Protein AF-X1N6H8-F1 (afdb_monomer_lite)

Organism: NCBI:txid412755

Secondary structure (DSSP, 8-state):
-----HHHHHHHHTT----STT-EEEE-SGGG-EEEE----TT-EEE--STTPPPEEEPPPPP---SSSSS---TT--TTTTTSSPTT-EEEE-SSSEEEE----TT-EEEE-SSSEEEE---GGG-SS--SSPPPP----S--S---SS--GGG----

Foldseek 3Di:
DPPQPPVSVLCVVVVADPPDDQWDWDQALPPRHIHIDDHDDPQWDWDDPPPSHDIDTDHPDPDAPDPPDPTRDDPPPDVVVCVVPDVPWDWDQDPRGIDTDHDDDPQWDWDDDPHDIDTDHDDPVNDPPDDPDDDDDPDPPVDPDDDDVDPPCPVPPPD

pLDDT: mean 74.86, std 17.19, range [39.31, 96.62]

Structure (mmCIF, N/CA/C/O backbone):
data_AF-X1N6H8-F1
#
_entry.id   AF-X1N6H8-F1
#
loop_
_atom_site.group_PDB
_atom_site.id
_atom_site.type_symbol
_atom_site.label_atom_id
_atom_site.label_alt_id
_atom_site.label_comp_id
_atom_site.label_asym_id
_atom_site.label_entity_id
_atom_site.label_seq_id
_atom_site.pdbx_PDB_ins_code
_atom_site.Cartn_x
_atom_site.Cartn_y
_atom_site.Cartn_z
_atom_site.occupancy
_atom_site.B_iso_or_equiv
_atom_site.auth_seq_id
_atom_site.auth_comp_id
_atom_site.auth_asym_id
_atom_site.auth_atom_id
_atom_site.pdbx_PDB_model_num
ATOM 1 N N . MET A 1 1 ? 55.123 10.560 -32.588 1.00 47.28 1 MET A N 1
ATOM 2 C CA . MET A 1 1 ? 54.000 10.049 -33.393 1.00 47.28 1 MET A CA 1
ATOM 3 C C . MET A 1 1 ? 53.334 8.974 -32.557 1.00 47.28 1 MET A C 1
ATOM 5 O O . MET A 1 1 ? 53.772 7.833 -32.599 1.00 47.28 1 MET A O 1
ATOM 9 N N . GLY A 1 2 ? 52.402 9.359 -31.682 1.00 53.78 2 GLY A N 1
ATOM 10 C CA . GLY A 1 2 ? 51.519 8.371 -31.066 1.00 53.78 2 GLY A CA 1
ATOM 11 C C . GLY A 1 2 ? 50.606 7.905 -32.185 1.00 53.78 2 GLY A C 1
ATOM 12 O O . GLY A 1 2 ? 49.852 8.721 -32.705 1.00 53.78 2 GLY A O 1
ATOM 13 N N . GLY A 1 3 ? 50.813 6.681 -32.671 1.00 61.34 3 GLY A N 1
ATOM 14 C CA . GLY A 1 3 ? 49.917 6.102 -33.661 1.00 61.34 3 GLY A CA 1
ATOM 15 C C . GLY A 1 3 ? 48.537 6.059 -33.035 1.00 61.34 3 GLY A C 1
ATOM 16 O O . GLY A 1 3 ? 48.421 5.556 -31.919 1.00 61.34 3 GLY A O 1
ATOM 17 N N . ALA A 1 4 ? 47.555 6.648 -33.718 1.00 59.72 4 ALA A N 1
ATOM 18 C CA . ALA A 1 4 ? 46.150 6.434 -33.412 1.00 59.72 4 ALA A CA 1
ATOM 19 C C . ALA A 1 4 ? 45.979 4.937 -33.152 1.00 59.72 4 ALA A C 1
ATOM 21 O O . ALA A 1 4 ? 46.377 4.119 -33.989 1.00 59.72 4 ALA A O 1
ATOM 22 N N . ASP A 1 5 ? 45.512 4.580 -31.962 1.00 73.38 5 ASP A N 1
ATOM 23 C CA . ASP A 1 5 ? 45.213 3.186 -31.701 1.00 73.38 5 ASP A CA 1
ATOM 24 C C . ASP A 1 5 ? 44.037 2.757 -32.601 1.00 73.38 5 ASP A C 1
ATOM 26 O O . ASP A 1 5 ? 43.400 3.563 -33.296 1.00 73.38 5 ASP A O 1
ATOM 30 N N . ASP A 1 6 ? 43.770 1.456 -32.666 1.00 68.12 6 ASP A N 1
ATOM 31 C CA . ASP A 1 6 ? 42.716 0.922 -33.535 1.00 68.12 6 ASP A CA 1
ATOM 32 C C . ASP A 1 6 ? 41.331 1.519 -33.209 1.00 68.12 6 ASP A C 1
ATOM 34 O O . ASP A 1 6 ? 40.421 1.469 -34.039 1.00 68.12 6 ASP A O 1
ATOM 38 N N . ILE A 1 7 ? 41.168 2.099 -32.013 1.00 66.62 7 ILE A N 1
ATOM 39 C CA . ILE A 1 7 ? 39.940 2.748 -31.556 1.00 66.62 7 ILE A CA 1
ATOM 40 C C . ILE A 1 7 ? 39.826 4.151 -32.158 1.00 66.62 7 ILE A C 1
ATOM 42 O O . ILE A 1 7 ? 38.790 4.444 -32.758 1.00 66.62 7 ILE A O 1
ATOM 46 N N . ASP A 1 8 ? 40.877 4.970 -32.082 1.00 68.75 8 ASP A N 1
ATOM 47 C CA . ASP A 1 8 ? 40.930 6.295 -32.714 1.00 68.75 8 ASP A CA 1
ATOM 48 C C . ASP A 1 8 ? 40.700 6.190 -34.232 1.00 68.75 8 ASP A C 1
ATOM 50 O O . ASP A 1 8 ? 39.858 6.882 -34.808 1.00 68.75 8 ASP A O 1
ATOM 54 N N . SER A 1 9 ? 41.364 5.229 -34.879 1.00 67.12 9 SER A N 1
ATOM 55 C CA . SER A 1 9 ? 41.262 5.010 -36.328 1.00 67.12 9 SER A CA 1
ATOM 56 C C . SER A 1 9 ? 39.876 4.504 -36.759 1.00 67.12 9 SER A C 1
ATOM 58 O O . SER A 1 9 ? 39.382 4.864 -37.829 1.00 67.12 9 SER A O 1
ATOM 60 N N . ALA A 1 10 ? 39.222 3.670 -35.942 1.00 63.47 10 ALA A N 1
ATOM 61 C CA . ALA A 1 10 ? 37.871 3.178 -36.213 1.00 63.47 10 ALA A CA 1
ATOM 62 C C . ALA A 1 10 ? 36.786 4.232 -35.943 1.00 63.47 10 ALA A C 1
ATOM 64 O O . ALA A 1 10 ? 35.746 4.212 -36.607 1.00 63.47 10 ALA A O 1
ATOM 65 N N . LEU A 1 11 ? 37.004 5.140 -34.988 1.00 68.50 11 LEU A N 1
ATOM 66 C CA . LEU A 1 11 ? 36.105 6.261 -34.723 1.00 68.50 11 LEU A CA 1
ATOM 67 C C . LEU A 1 11 ? 36.180 7.295 -35.859 1.00 68.50 11 LEU A C 1
ATOM 69 O O . LEU A 1 11 ? 35.138 7.695 -36.388 1.00 68.50 11 LEU A O 1
ATOM 73 N N . ASP A 1 12 ? 37.397 7.609 -36.312 1.00 65.69 12 ASP A N 1
ATOM 74 C CA . ASP A 1 12 ? 37.657 8.501 -37.446 1.00 65.69 12 ASP A CA 1
ATOM 75 C C . ASP A 1 12 ? 37.147 7.924 -38.780 1.00 65.69 12 ASP A C 1
ATOM 77 O O . ASP A 1 12 ? 36.505 8.626 -39.563 1.00 65.69 12 ASP A O 1
ATOM 81 N N . ALA A 1 13 ? 37.344 6.624 -39.042 1.00 61.91 13 ALA A N 1
ATOM 82 C CA . ALA A 1 13 ? 36.940 5.990 -40.305 1.00 61.91 13 ALA A CA 1
ATOM 83 C C . ALA A 1 13 ? 35.417 5.834 -40.481 1.00 61.91 13 ALA A C 1
ATOM 85 O O . ALA A 1 13 ? 34.946 5.608 -41.599 1.00 61.91 13 ALA A O 1
ATOM 86 N N . ARG A 1 14 ? 34.630 5.919 -39.398 1.00 60.62 14 ARG A N 1
ATOM 87 C CA . ARG A 1 14 ? 33.169 5.721 -39.439 1.00 60.62 14 ARG A CA 1
ATOM 88 C C . ARG A 1 14 ? 32.353 7.006 -39.343 1.00 60.62 14 ARG A C 1
ATOM 90 O O . ARG A 1 14 ? 31.128 6.904 -39.334 1.00 60.62 14 ARG A O 1
ATOM 97 N N . ALA A 1 15 ? 33.002 8.176 -39.312 1.00 62.62 15 ALA A N 1
ATOM 98 C CA . ALA A 1 15 ? 32.354 9.485 -39.187 1.00 62.62 15 ALA A CA 1
ATOM 99 C C . ALA A 1 15 ? 31.255 9.487 -38.108 1.00 62.62 15 ALA A C 1
ATOM 101 O O . ALA A 1 15 ? 30.151 9.998 -38.318 1.00 62.62 15 ALA A O 1
ATOM 102 N N . LEU A 1 16 ? 31.525 8.839 -36.968 1.00 69.00 16 LEU A N 1
ATOM 103 C CA . LEU A 1 16 ? 30.548 8.765 -35.897 1.00 69.00 16 LEU A CA 1
ATOM 104 C C . LEU A 1 16 ? 30.466 10.136 -35.227 1.00 69.00 16 LEU A C 1
ATOM 106 O O . LEU A 1 16 ? 31.341 10.518 -34.455 1.00 69.00 16 LEU A O 1
ATOM 110 N N . ALA A 1 17 ? 29.431 10.894 -35.571 1.00 69.75 17 ALA A N 1
ATOM 111 C CA . ALA A 1 17 ? 29.293 12.277 -35.152 1.00 69.75 17 ALA A CA 1
ATOM 112 C C . ALA A 1 17 ? 28.868 12.356 -33.674 1.00 69.75 17 ALA A C 1
ATOM 114 O O . ALA A 1 17 ? 27.680 12.309 -33.359 1.00 69.75 17 ALA A O 1
ATOM 115 N N . LEU A 1 18 ? 29.849 12.473 -32.775 1.00 79.69 18 LEU A N 1
ATOM 116 C CA . LEU A 1 18 ? 29.639 12.961 -31.411 1.00 79.69 18 LEU A CA 1
ATOM 117 C C . LEU A 1 18 ? 29.568 14.484 -31.480 1.00 79.69 18 LEU A C 1
ATOM 119 O O . LEU A 1 18 ? 30.589 15.165 -31.548 1.00 79.69 18 LEU A O 1
ATOM 123 N N . VAL A 1 19 ? 28.350 15.005 -31.553 1.00 82.94 19 VAL A N 1
ATOM 124 C CA . VAL A 1 19 ? 28.085 16.430 -31.790 1.00 82.94 19 VAL A CA 1
ATOM 125 C C . VAL A 1 19 ? 27.630 17.152 -30.530 1.00 82.94 19 VAL A C 1
ATOM 127 O O . VAL A 1 19 ? 27.757 18.373 -30.463 1.00 82.94 19 VAL A O 1
ATOM 130 N N . ASN A 1 20 ? 27.145 16.424 -29.520 1.00 87.44 20 ASN A N 1
ATOM 131 C CA . ASN A 1 20 ? 26.695 17.000 -28.260 1.00 87.44 20 ASN A CA 1
ATOM 132 C C . ASN A 1 20 ? 27.577 16.557 -27.094 1.00 87.44 20 ASN A C 1
ATOM 134 O O . ASN A 1 20 ? 28.037 15.417 -27.000 1.00 87.44 20 ASN A O 1
ATOM 138 N N . GLN A 1 21 ? 27.752 17.461 -26.133 1.00 91.56 21 GLN A N 1
ATOM 139 C CA . GLN A 1 21 ? 28.353 17.105 -24.858 1.00 91.56 21 GLN A CA 1
ATOM 140 C C . GLN A 1 21 ? 27.477 16.066 -24.144 1.00 91.56 21 GLN A C 1
ATOM 142 O O . GLN A 1 21 ? 26.286 16.288 -23.932 1.00 91.56 21 GLN A O 1
ATOM 147 N N . GLY A 1 22 ? 28.091 14.949 -23.749 1.00 90.69 22 GLY A N 1
ATOM 148 C CA . GLY A 1 22 ? 27.395 13.836 -23.102 1.00 90.69 22 GLY A CA 1
ATOM 149 C C . GLY A 1 22 ? 26.859 12.770 -24.062 1.00 90.69 22 GLY A C 1
ATOM 150 O O . GLY A 1 22 ? 26.181 11.857 -23.595 1.00 90.69 22 GLY A O 1
ATOM 151 N N . ASP A 1 23 ? 27.170 12.850 -25.362 1.00 92.12 23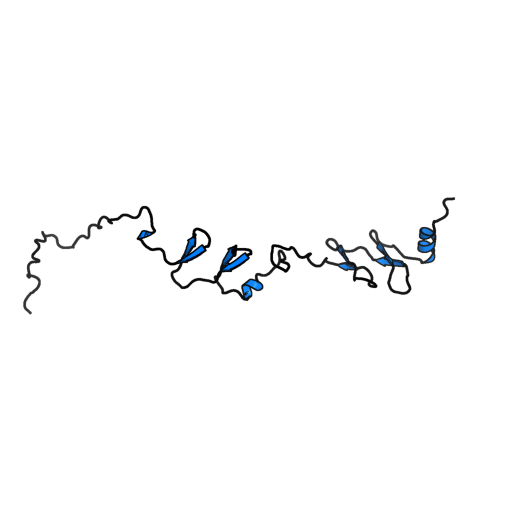 ASP A N 1
ATOM 152 C CA . ASP A 1 23 ? 26.952 11.733 -26.287 1.00 92.12 23 ASP A CA 1
ATOM 153 C C . ASP A 1 23 ? 27.704 10.471 -25.806 1.00 92.12 23 ASP A C 1
ATOM 155 O O . ASP A 1 23 ? 28.840 10.543 -25.328 1.00 92.12 23 ASP A O 1
ATOM 159 N N . ILE A 1 24 ? 27.081 9.298 -25.957 1.00 91.62 24 ILE A N 1
ATOM 160 C CA . ILE A 1 24 ? 27.662 7.995 -25.594 1.00 91.62 24 ILE A CA 1
ATOM 161 C C . ILE A 1 24 ? 27.826 7.126 -26.840 1.00 91.62 24 ILE A C 1
ATOM 163 O O . ILE A 1 24 ? 26.871 6.906 -27.585 1.00 91.62 24 ILE A O 1
ATOM 167 N N . VAL A 1 25 ? 29.019 6.558 -27.032 1.00 90.19 25 VAL A N 1
ATOM 168 C CA . VAL A 1 25 ? 29.269 5.545 -28.068 1.00 90.19 25 VAL A CA 1
ATOM 169 C C . VAL A 1 25 ? 28.827 4.170 -27.573 1.00 90.19 25 VAL A C 1
ATOM 171 O O . VAL A 1 25 ? 29.216 3.734 -26.490 1.00 90.19 25 VAL A O 1
ATOM 174 N N . TYR A 1 26 ? 28.053 3.453 -28.384 1.00 88.81 26 TYR A N 1
ATOM 175 C CA . TYR A 1 26 ? 27.660 2.072 -28.120 1.00 88.81 26 TYR A CA 1
ATOM 176 C C . TYR A 1 26 ? 27.759 1.208 -29.382 1.00 88.81 26 TYR A C 1
ATOM 178 O O . TYR A 1 26 ? 27.811 1.700 -30.509 1.00 88.81 26 TYR A O 1
ATOM 186 N N . ARG A 1 27 ? 27.784 -0.114 -29.194 1.00 86.94 27 ARG A N 1
ATOM 187 C CA . ARG A 1 27 ? 27.724 -1.087 -30.290 1.00 86.94 27 ARG A CA 1
ATOM 188 C C . ARG A 1 27 ? 26.268 -1.348 -30.656 1.00 86.94 27 ARG A C 1
ATOM 190 O O . ARG A 1 27 ? 25.532 -1.920 -29.856 1.00 86.94 27 ARG A O 1
ATOM 197 N N . ALA A 1 28 ? 25.863 -0.930 -31.847 1.00 84.31 28 ALA A N 1
ATOM 198 C CA . ALA A 1 28 ? 24.515 -1.137 -32.344 1.00 84.31 28 ALA A CA 1
ATOM 199 C C . ALA A 1 28 ? 24.320 -2.554 -32.889 1.00 84.31 28 ALA A C 1
ATOM 201 O O . ALA A 1 28 ? 25.234 -3.161 -33.455 1.00 84.31 28 ALA A O 1
ATOM 202 N N . LEU A 1 29 ? 23.089 -3.056 -32.754 1.00 76.75 29 LEU A N 1
ATOM 203 C CA . LEU A 1 29 ? 22.682 -4.351 -33.302 1.00 76.75 29 LEU A CA 1
ATOM 204 C C . LEU A 1 29 ? 22.851 -4.402 -34.827 1.00 76.75 29 LEU A C 1
ATOM 206 O O . LEU A 1 29 ? 23.313 -5.402 -35.377 1.00 76.75 29 LEU A O 1
ATOM 210 N N . ALA A 1 30 ? 22.477 -3.323 -35.519 1.00 67.94 30 ALA A N 1
ATOM 211 C CA . ALA A 1 30 ? 22.564 -3.257 -36.969 1.00 67.94 30 ALA A CA 1
ATOM 212 C C . ALA A 1 30 ? 24.036 -3.299 -37.411 1.00 67.94 30 ALA A C 1
ATOM 214 O O . ALA A 1 30 ? 24.818 -2.410 -37.089 1.00 67.94 30 ALA A O 1
ATOM 215 N N . ALA A 1 31 ? 24.406 -4.355 -38.140 1.00 65.69 31 ALA A N 1
ATOM 216 C CA . ALA A 1 31 ? 25.712 -4.539 -38.781 1.00 65.69 31 ALA A CA 1
ATOM 217 C C . ALA A 1 31 ? 26.948 -4.422 -37.858 1.00 65.69 31 ALA A C 1
ATOM 219 O O . ALA A 1 31 ? 28.044 -4.114 -38.332 1.00 65.69 31 ALA A O 1
ATOM 220 N N . ASN A 1 32 ? 26.791 -4.699 -36.554 1.00 72.12 32 ASN A N 1
ATOM 221 C CA . ASN A 1 32 ? 27.876 -4.666 -35.566 1.00 72.12 32 ASN A CA 1
ATOM 222 C C . ASN A 1 32 ? 28.652 -3.332 -35.581 1.00 72.12 32 ASN A C 1
ATOM 224 O O . ASN A 1 32 ? 29.878 -3.294 -35.427 1.00 72.12 32 ASN A O 1
ATOM 228 N N . THR A 1 33 ? 27.939 -2.236 -35.851 1.00 79.25 33 THR A N 1
ATOM 229 C CA . THR A 1 33 ? 28.534 -0.914 -36.025 1.00 79.25 33 THR A CA 1
ATOM 230 C C . THR A 1 33 ? 28.599 -0.152 -34.715 1.00 79.25 33 THR A C 1
ATOM 232 O O . THR A 1 33 ? 27.834 -0.408 -33.787 1.00 79.25 33 THR A O 1
ATOM 235 N N . LEU A 1 34 ? 29.513 0.814 -34.639 1.00 85.19 34 LEU A N 1
ATOM 236 C CA . LEU A 1 34 ? 29.441 1.829 -33.596 1.00 85.19 34 LEU A CA 1
ATOM 237 C C . LEU A 1 34 ? 28.313 2.805 -33.938 1.00 85.19 34 LEU A C 1
ATOM 239 O O . LEU A 1 34 ? 28.096 3.124 -35.108 1.00 85.19 34 LEU A O 1
ATOM 243 N N . ALA A 1 35 ? 27.596 3.243 -32.915 1.00 87.00 35 ALA A N 1
ATOM 244 C CA . ALA A 1 35 ? 26.557 4.255 -32.985 1.00 87.00 35 ALA A CA 1
ATOM 245 C C . ALA A 1 35 ? 26.695 5.209 -31.793 1.00 87.00 35 ALA A C 1
ATOM 247 O O . ALA A 1 35 ? 27.308 4.867 -30.781 1.00 87.00 35 ALA A O 1
ATOM 248 N N . ALA A 1 36 ? 26.126 6.404 -31.926 1.00 89.19 36 ALA A N 1
ATOM 249 C CA . ALA A 1 36 ? 26.127 7.434 -30.902 1.00 89.19 36 ALA A CA 1
ATOM 250 C C . ALA A 1 36 ? 24.707 7.583 -30.358 1.00 89.19 36 ALA A C 1
ATOM 252 O O . ALA A 1 36 ? 23.735 7.604 -31.118 1.00 89.19 36 ALA A O 1
ATOM 253 N N . LEU A 1 37 ? 24.590 7.652 -29.039 1.00 92.62 37 LEU A N 1
ATOM 254 C CA . LEU A 1 37 ? 23.363 7.969 -28.330 1.00 92.62 37 LEU A CA 1
ATOM 255 C C . LEU A 1 37 ? 23.490 9.393 -27.792 1.00 92.62 37 LEU A C 1
ATOM 257 O O . LEU A 1 37 ? 24.408 9.667 -27.023 1.00 92.62 37 LEU A O 1
ATOM 261 N N . ALA A 1 38 ? 22.565 10.267 -28.191 1.00 94.06 38 ALA A N 1
ATOM 262 C CA . ALA A 1 38 ? 22.492 11.641 -27.698 1.00 94.06 38 ALA A CA 1
ATOM 263 C C . ALA A 1 38 ? 22.384 11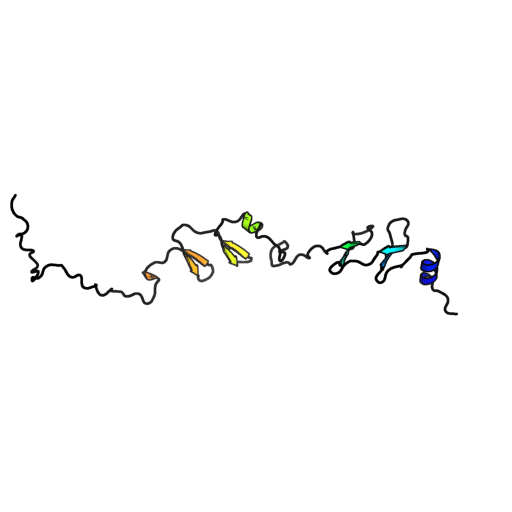.693 -26.160 1.00 94.06 38 ALA A C 1
ATOM 265 O O . ALA A 1 38 ? 21.896 10.720 -25.571 1.00 94.06 38 ALA A O 1
ATOM 266 N N . PRO A 1 39 ? 22.786 12.788 -25.486 1.00 95.31 39 PRO A N 1
ATOM 267 C CA . PRO A 1 39 ? 22.634 12.909 -24.043 1.00 95.31 39 PRO A CA 1
ATOM 268 C C . PRO A 1 39 ? 21.165 12.777 -23.628 1.00 95.31 39 PRO A C 1
ATOM 270 O O . PRO A 1 39 ? 20.257 13.266 -24.304 1.00 95.31 39 PRO A O 1
ATOM 273 N N . GLY A 1 40 ? 20.938 12.114 -22.496 1.00 94.75 40 GLY A N 1
ATOM 274 C CA . GLY A 1 40 ? 19.619 12.032 -21.876 1.00 94.75 40 GLY A CA 1
ATOM 275 C C . GLY A 1 40 ? 19.218 13.338 -21.189 1.00 94.75 40 GLY A C 1
ATOM 276 O O . GLY A 1 40 ? 20.003 14.282 -21.075 1.00 94.75 40 GLY A O 1
ATOM 277 N N . VAL A 1 41 ? 17.989 13.374 -20.675 1.00 94.75 41 VAL A N 1
ATOM 278 C CA . VAL A 1 41 ? 17.515 14.450 -19.792 1.00 94.75 41 VAL A CA 1
ATOM 279 C C . VAL A 1 41 ? 17.764 14.122 -18.317 1.00 94.75 41 VAL A C 1
ATOM 281 O O . VAL A 1 41 ? 17.889 12.957 -17.933 1.00 94.75 41 VAL A O 1
ATOM 284 N N . ALA A 1 42 ? 17.817 15.153 -17.467 1.00 95.38 42 ALA A N 1
ATOM 285 C CA . ALA A 1 42 ? 18.024 14.991 -16.029 1.00 95.38 42 ALA A CA 1
ATOM 286 C C . ALA A 1 42 ? 17.001 14.015 -15.412 1.00 95.38 42 ALA A C 1
ATOM 288 O O . ALA A 1 42 ? 15.797 14.137 -15.634 1.00 95.38 42 ALA A O 1
ATOM 289 N N . GLY A 1 43 ? 17.495 13.049 -14.631 1.00 90.19 43 GLY A N 1
ATOM 290 C CA . GLY A 1 43 ? 16.683 11.997 -14.011 1.00 90.19 43 GLY A CA 1
ATOM 291 C C . GLY A 1 43 ? 16.543 10.711 -14.835 1.00 90.19 43 GLY A C 1
ATOM 292 O O . GLY A 1 43 ? 16.005 9.733 -14.320 1.00 90.19 43 GLY A O 1
ATOM 293 N N . GLN A 1 44 ? 17.042 10.670 -16.075 1.00 95.06 44 GLN A N 1
ATOM 294 C CA . GLN A 1 44 ? 17.123 9.425 -16.844 1.00 95.06 44 GLN A CA 1
ATOM 295 C C . GLN A 1 44 ? 18.357 8.598 -16.467 1.00 95.06 44 GLN A C 1
ATOM 297 O O . GLN A 1 44 ? 19.409 9.133 -16.122 1.00 95.06 44 GLN A O 1
ATOM 302 N N . ALA A 1 45 ? 18.223 7.277 -16.584 1.00 94.19 45 ALA A N 1
ATOM 303 C CA . ALA A 1 45 ? 19.319 6.320 -16.512 1.00 94.19 45 ALA A CA 1
ATOM 304 C C . ALA A 1 45 ? 19.526 5.645 -17.874 1.00 94.19 45 ALA A C 1
ATOM 306 O O . ALA A 1 45 ? 18.603 5.568 -18.692 1.00 94.19 45 ALA A O 1
ATOM 307 N N . LEU A 1 46 ? 20.740 5.147 -18.114 1.00 94.88 46 LEU A N 1
ATOM 308 C CA . LEU A 1 46 ? 21.041 4.346 -19.296 1.00 94.88 46 LEU A CA 1
ATOM 309 C C . LEU A 1 46 ? 20.499 2.933 -19.081 1.00 94.88 46 LEU A C 1
ATOM 311 O O . LEU A 1 46 ? 20.936 2.232 -18.168 1.00 94.88 46 LEU A O 1
ATOM 315 N N . LEU A 1 47 ? 19.548 2.515 -19.913 1.00 94.31 47 LEU A N 1
ATOM 316 C CA . LEU A 1 47 ? 18.905 1.211 -19.803 1.00 94.31 47 LEU A CA 1
ATOM 317 C C . LEU A 1 47 ? 19.400 0.278 -20.903 1.00 94.31 47 LEU A C 1
ATOM 319 O O . LEU A 1 47 ? 19.449 0.651 -22.076 1.00 94.31 47 LEU A O 1
ATOM 323 N N . THR A 1 48 ? 19.719 -0.961 -20.532 1.00 91.31 48 THR A N 1
ATOM 324 C CA . THR A 1 48 ? 19.930 -2.038 -21.503 1.00 91.31 48 THR A CA 1
ATOM 325 C C . THR A 1 48 ? 18.572 -2.579 -21.939 1.00 91.31 48 THR A C 1
ATOM 327 O O . THR A 1 48 ? 17.787 -2.981 -21.082 1.00 91.31 48 THR A O 1
ATOM 330 N N . GLY A 1 49 ? 18.303 -2.686 -23.240 1.00 87.56 49 GLY A N 1
ATOM 331 C CA . GLY A 1 49 ? 17.093 -3.360 -23.738 1.00 87.56 49 GLY A CA 1
ATOM 332 C C . GLY A 1 49 ? 17.155 -4.897 -23.688 1.00 87.56 49 GLY A C 1
ATOM 333 O O . GLY A 1 49 ? 16.318 -5.560 -24.292 1.00 87.56 49 GLY A O 1
ATOM 334 N N . GLY A 1 50 ? 18.159 -5.471 -23.016 1.00 89.12 50 GLY A N 1
ATOM 335 C CA . GLY A 1 50 ? 18.476 -6.899 -23.058 1.00 89.12 50 GLY A CA 1
ATOM 336 C C . GLY A 1 50 ? 19.444 -7.268 -24.186 1.00 89.12 50 GLY A C 1
ATOM 337 O O . GLY A 1 50 ? 19.942 -6.414 -24.923 1.00 89.12 50 GLY A O 1
ATOM 338 N N . ALA A 1 51 ? 19.757 -8.561 -24.293 1.00 88.19 51 ALA A N 1
ATOM 339 C CA . ALA A 1 51 ? 20.692 -9.064 -25.293 1.00 88.19 51 ALA A CA 1
ATOM 340 C C . ALA A 1 51 ? 20.195 -8.755 -26.715 1.00 88.19 51 ALA A C 1
ATOM 342 O O . ALA A 1 51 ? 19.077 -9.107 -27.082 1.00 88.19 51 ALA A O 1
ATOM 343 N N . GLY A 1 52 ? 21.039 -8.102 -27.514 1.00 85.88 52 GLY A N 1
ATOM 344 C CA . GLY A 1 52 ? 20.715 -7.742 -28.893 1.00 85.88 52 GLY 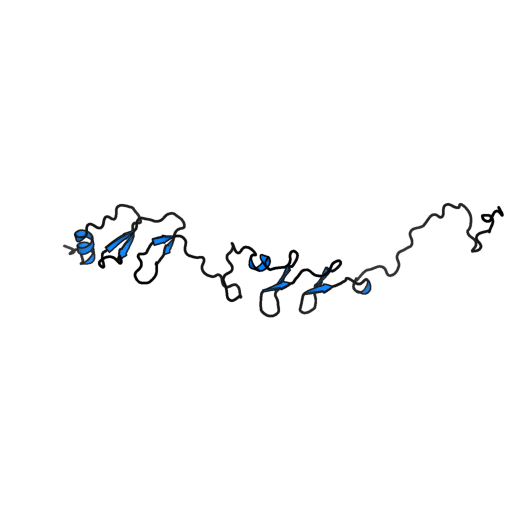A CA 1
ATOM 345 C C . GLY A 1 52 ? 19.852 -6.488 -29.052 1.00 85.88 52 GLY A C 1
ATOM 346 O O . GLY A 1 52 ? 19.486 -6.169 -30.172 1.00 85.88 52 GLY A O 1
ATOM 347 N N . ALA A 1 53 ? 19.547 -5.747 -27.988 1.00 90.94 53 ALA A N 1
ATOM 348 C CA . ALA A 1 53 ? 18.880 -4.453 -28.098 1.00 90.94 53 ALA A CA 1
ATOM 349 C C . ALA A 1 53 ? 19.873 -3.299 -27.907 1.00 90.94 53 ALA A C 1
ATOM 351 O O . ALA A 1 53 ? 20.816 -3.393 -27.118 1.00 90.94 53 ALA A O 1
ATOM 352 N N . ASN A 1 54 ? 19.638 -2.187 -28.604 1.00 91.38 54 ASN A N 1
ATOM 353 C CA . ASN A 1 54 ? 20.406 -0.966 -28.382 1.00 91.38 54 ASN A CA 1
ATOM 354 C C . ASN A 1 54 ? 20.071 -0.383 -26.993 1.00 91.38 54 ASN A C 1
ATOM 356 O O . ASN A 1 54 ? 18.915 -0.462 -26.566 1.00 91.38 54 ASN A O 1
ATOM 360 N N . PRO A 1 55 ? 21.044 0.211 -26.282 1.00 94.06 55 PRO A N 1
ATOM 361 C CA . PRO A 1 55 ? 20.769 0.951 -25.063 1.00 94.06 55 PRO A CA 1
ATOM 362 C C . PRO A 1 55 ? 19.987 2.234 -25.368 1.00 94.06 55 PRO A C 1
ATOM 364 O O . PRO A 1 55 ? 20.127 2.835 -26.435 1.00 94.06 55 PRO A O 1
ATOM 367 N N . SER A 1 56 ? 19.183 2.672 -24.406 1.00 94.94 56 SER A N 1
ATOM 368 C CA . SER A 1 56 ? 18.394 3.900 -24.507 1.00 94.94 56 SER A CA 1
ATOM 369 C C . SER A 1 56 ? 18.301 4.597 -23.157 1.00 94.94 56 SER A C 1
ATOM 371 O O . SER A 1 56 ? 18.302 3.939 -22.115 1.00 94.94 56 SER A O 1
ATOM 373 N N . TRP A 1 57 ? 18.155 5.919 -23.166 1.00 96.62 57 TRP A N 1
ATOM 374 C CA . TRP A 1 57 ? 17.812 6.662 -21.958 1.00 96.62 57 TRP A CA 1
ATOM 375 C C . TRP A 1 57 ? 16.356 6.433 -21.579 1.00 96.62 57 TRP A C 1
ATOM 377 O O . TRP A 1 57 ? 15.462 6.499 -22.422 1.00 96.62 57 TRP A O 1
ATOM 387 N N . GLY A 1 58 ? 16.107 6.193 -20.300 1.00 94.75 58 GLY A N 1
ATOM 388 C CA . GLY A 1 58 ? 14.757 6.029 -19.793 1.00 94.75 58 GLY A CA 1
ATOM 389 C C . GLY A 1 58 ? 14.701 6.137 -18.281 1.00 94.75 58 GLY A C 1
ATOM 390 O O . GLY A 1 58 ? 15.714 6.338 -17.610 1.00 94.75 58 GLY A O 1
ATOM 391 N N . ALA A 1 59 ? 13.497 5.999 -17.741 1.00 90.06 59 ALA A N 1
ATOM 392 C CA . ALA A 1 59 ? 13.334 5.787 -16.315 1.00 90.06 59 ALA A CA 1
ATOM 393 C C . ALA A 1 59 ? 13.638 4.311 -16.021 1.00 90.06 59 ALA A C 1
ATOM 395 O O . ALA A 1 59 ? 13.001 3.447 -16.634 1.00 90.06 59 ALA A O 1
ATOM 396 N N . PRO A 1 60 ? 14.591 3.992 -15.126 1.00 83.06 60 PRO A N 1
ATOM 397 C CA . PRO A 1 60 ? 14.755 2.616 -14.692 1.00 83.06 60 PRO A CA 1
ATOM 398 C C . PRO A 1 60 ? 13.423 2.144 -14.117 1.00 83.06 60 PRO A C 1
ATOM 400 O O . PRO A 1 60 ? 12.766 2.880 -13.374 1.00 83.06 60 PRO A O 1
ATOM 403 N N . ALA A 1 61 ? 13.013 0.925 -14.475 1.00 77.19 61 ALA A N 1
ATOM 404 C CA . ALA A 1 61 ? 11.901 0.299 -13.781 1.00 77.19 61 ALA A CA 1
ATOM 405 C C . ALA A 1 61 ? 12.214 0.346 -12.276 1.00 77.19 61 ALA A C 1
ATOM 407 O O . ALA A 1 61 ? 13.371 0.111 -11.905 1.00 77.19 61 ALA A O 1
ATOM 408 N N . PRO A 1 62 ? 11.242 0.692 -11.415 1.00 68.19 62 PRO A N 1
ATOM 409 C CA . PRO A 1 62 ? 11.481 0.700 -9.984 1.00 68.19 62 PRO A CA 1
ATOM 410 C C . PRO A 1 62 ? 12.043 -0.667 -9.595 1.00 68.19 62 PRO A C 1
ATOM 412 O O . PRO A 1 62 ? 11.408 -1.697 -9.834 1.00 68.19 62 PRO A O 1
ATOM 415 N N . ALA A 1 63 ? 13.264 -0.681 -9.053 1.00 60.59 63 ALA A N 1
ATOM 416 C CA . ALA A 1 63 ? 13.812 -1.891 -8.470 1.00 60.59 63 ALA A CA 1
ATOM 417 C C . ALA A 1 63 ? 12.820 -2.366 -7.410 1.00 60.59 63 ALA A C 1
ATOM 419 O O . ALA A 1 63 ? 12.285 -1.554 -6.649 1.00 60.59 63 ALA A O 1
ATOM 420 N N . ALA A 1 64 ? 12.546 -3.666 -7.384 1.00 52.22 64 ALA A N 1
ATOM 421 C CA . ALA A 1 64 ? 11.654 -4.213 -6.388 1.00 52.22 64 ALA A CA 1
ATOM 422 C C . ALA A 1 64 ? 12.224 -3.950 -4.988 1.00 52.22 64 ALA A C 1
ATOM 424 O O . ALA A 1 64 ? 13.189 -4.587 -4.573 1.00 52.22 64 ALA A O 1
ATOM 425 N N . HIS A 1 65 ? 11.646 -2.994 -4.262 1.00 43.25 65 HIS A N 1
ATOM 426 C CA . HIS A 1 65 ? 11.919 -2.809 -2.847 1.00 43.25 65 HIS A CA 1
ATOM 427 C C . HIS A 1 65 ? 11.174 -3.919 -2.100 1.00 43.25 65 HIS A C 1
ATOM 429 O O . HIS A 1 65 ? 9.959 -3.852 -1.905 1.00 43.25 65 HIS A O 1
ATOM 435 N N . VAL A 1 66 ? 11.897 -4.993 -1.773 1.00 46.31 66 VAL A N 1
ATOM 436 C CA . VAL A 1 66 ? 11.360 -6.151 -1.053 1.00 46.31 66 VAL A CA 1
ATOM 437 C C . VAL A 1 66 ? 11.252 -5.794 0.428 1.00 46.31 66 VAL A C 1
ATOM 439 O O . VAL A 1 66 ? 12.185 -5.994 1.201 1.00 46.31 66 VAL A O 1
ATOM 442 N N . LEU A 1 67 ? 10.097 -5.270 0.832 1.00 48.38 67 LEU A N 1
ATOM 443 C CA . LEU A 1 67 ? 9.656 -5.315 2.225 1.00 48.38 67 LEU A CA 1
ATOM 444 C C . LEU A 1 67 ? 8.794 -6.566 2.375 1.00 48.38 67 LEU A C 1
ATOM 446 O O . LEU A 1 67 ? 7.596 -6.512 2.120 1.00 48.38 67 LEU A O 1
ATOM 450 N N . ALA A 1 68 ? 9.460 -7.687 2.681 1.00 46.69 68 ALA A N 1
ATOM 451 C CA . ALA A 1 68 ? 8.891 -8.977 3.091 1.00 46.69 68 ALA A CA 1
ATOM 452 C C . ALA A 1 68 ? 7.427 -9.205 2.673 1.00 46.69 68 ALA A C 1
ATOM 454 O O . ALA A 1 68 ? 6.520 -9.238 3.489 1.00 46.69 68 ALA A O 1
ATOM 455 N N . THR A 1 69 ? 7.229 -9.312 1.368 1.00 49.75 69 THR A N 1
ATOM 456 C CA . THR A 1 69 ? 6.256 -10.172 0.695 1.00 49.75 69 THR A CA 1
ATOM 457 C C . THR A 1 69 ? 6.934 -10.513 -0.634 1.00 49.75 69 THR A C 1
ATOM 459 O O . THR A 1 69 ? 7.866 -9.820 -1.052 1.00 49.75 69 THR A O 1
ATOM 462 N N . THR A 1 70 ? 6.558 -11.587 -1.307 1.00 53.34 70 THR A N 1
ATOM 463 C CA . THR A 1 70 ? 7.150 -12.021 -2.585 1.00 53.34 70 THR A CA 1
ATOM 464 C C . THR A 1 70 ? 6.828 -11.085 -3.774 1.00 53.34 70 THR A C 1
ATOM 466 O O . THR A 1 70 ? 6.526 -11.560 -4.865 1.00 53.34 70 THR A O 1
ATOM 469 N N . GLY A 1 71 ? 6.887 -9.760 -3.597 1.00 49.84 71 GLY A N 1
ATOM 470 C CA . GLY A 1 71 ? 6.610 -8.745 -4.616 1.00 49.84 71 GLY A CA 1
ATOM 471 C C . GLY A 1 71 ? 6.949 -7.310 -4.164 1.00 49.84 71 GLY A C 1
ATOM 472 O O . GLY A 1 71 ? 7.099 -7.064 -2.966 1.00 49.84 71 GLY A O 1
ATOM 473 N N . PRO A 1 72 ? 7.145 -6.366 -5.110 1.00 42.75 72 PRO A N 1
ATOM 474 C CA . PRO A 1 72 ? 7.570 -4.997 -4.822 1.00 42.75 72 PRO A CA 1
ATOM 475 C C . PRO A 1 72 ? 6.466 -4.099 -4.270 1.00 42.75 72 PRO A C 1
ATOM 477 O O . PRO A 1 72 ? 5.403 -3.981 -4.878 1.00 42.75 72 PRO A O 1
ATOM 480 N N . HIS A 1 73 ? 6.816 -3.323 -3.239 1.00 47.91 73 HIS A N 1
ATOM 481 C CA . HIS A 1 73 ? 6.052 -2.150 -2.827 1.00 47.91 73 HIS A CA 1
ATOM 482 C C . HIS A 1 73 ? 6.770 -0.859 -3.246 1.00 47.91 73 HIS A C 1
ATOM 484 O O . HIS A 1 73 ? 7.777 -0.481 -2.652 1.00 47.91 73 HIS A O 1
ATOM 490 N N . THR A 1 74 ? 6.304 -0.176 -4.292 1.00 39.31 74 THR A N 1
ATOM 491 C CA . THR A 1 74 ? 6.728 1.188 -4.632 1.00 39.31 74 THR A CA 1
ATOM 492 C C . THR A 1 74 ? 6.336 2.188 -3.522 1.00 39.31 74 THR A C 1
ATOM 494 O O . THR A 1 74 ? 5.315 2.034 -2.858 1.00 39.31 74 THR A O 1
ATOM 497 N N . ASN A 1 75 ? 7.076 3.301 -3.379 1.00 44.44 75 ASN A N 1
ATOM 498 C CA . ASN A 1 75 ? 6.620 4.519 -2.660 1.00 44.44 75 ASN A CA 1
ATOM 499 C C . ASN A 1 75 ? 5.461 5.244 -3.396 1.00 44.44 75 ASN A C 1
ATOM 501 O O . ASN A 1 75 ? 5.103 6.386 -3.124 1.00 44.44 75 ASN A O 1
ATOM 505 N N . THR A 1 76 ? 4.906 4.539 -4.372 1.00 41.12 76 THR A N 1
ATOM 506 C CA . THR A 1 76 ? 3.724 4.830 -5.158 1.00 41.12 76 THR A CA 1
ATOM 507 C C . THR A 1 76 ? 2.921 3.541 -5.273 1.00 41.12 76 THR A C 1
ATOM 509 O O . THR A 1 76 ? 2.314 3.308 -6.314 1.00 41.12 76 THR A O 1
ATOM 512 N N . LEU A 1 77 ? 2.974 2.640 -4.281 1.00 42.16 77 LEU A N 1
ATOM 513 C CA . LEU A 1 77 ? 1.991 1.580 -4.256 1.00 42.16 77 LEU A CA 1
ATOM 514 C C . LEU A 1 77 ? 0.717 2.300 -3.884 1.00 42.16 77 LEU A C 1
ATOM 516 O O . LEU A 1 77 ? 0.613 2.809 -2.760 1.00 42.16 77 LEU A O 1
ATOM 520 N N . PRO A 1 78 ? -0.268 2.361 -4.789 1.00 46.62 78 PRO A N 1
ATOM 521 C CA . PRO A 1 78 ? -1.590 2.510 -4.267 1.00 46.62 78 PRO A CA 1
ATOM 522 C C . PRO A 1 78 ? -1.780 1.321 -3.332 1.00 46.62 78 PRO A C 1
ATOM 524 O O . PRO A 1 78 ? -1.266 0.221 -3.547 1.00 46.62 78 PRO A O 1
ATOM 527 N N . LEU A 1 79 ? -2.536 1.546 -2.282 1.00 54.84 79 LEU A N 1
ATOM 528 C CA . LEU A 1 79 ? -3.140 0.488 -1.513 1.00 54.84 79 LEU A CA 1
ATOM 529 C C . LEU A 1 79 ? -4.098 -0.343 -2.412 1.00 54.84 79 LEU A C 1
ATOM 531 O O . LEU A 1 79 ? -5.228 -0.574 -2.028 1.00 54.84 79 LEU A O 1
ATOM 535 N N . THR A 1 80 ? -3.729 -0.743 -3.637 1.00 48.56 80 THR A N 1
ATOM 536 C CA . THR A 1 80 ? -4.546 -1.554 -4.547 1.00 48.56 80 THR A CA 1
ATOM 537 C C . THR A 1 80 ? -4.700 -2.976 -4.040 1.00 48.56 80 THR A C 1
ATOM 539 O O . THR A 1 80 ? -5.753 -3.556 -4.270 1.00 48.56 80 THR A O 1
ATOM 542 N N . ASP A 1 81 ? -3.753 -3.490 -3.252 1.00 49.19 81 ASP A N 1
ATOM 543 C CA . ASP A 1 81 ? -3.996 -4.706 -2.464 1.00 49.19 81 ASP A CA 1
ATOM 544 C C . ASP A 1 81 ? -4.994 -4.436 -1.319 1.00 49.19 81 ASP A C 1
ATOM 546 O O . ASP A 1 81 ? -5.830 -5.285 -1.028 1.00 49.19 81 ASP A O 1
ATOM 550 N N . LEU A 1 82 ? -5.041 -3.212 -0.767 1.00 50.69 82 LEU A N 1
ATOM 551 C CA . LEU A 1 82 ? -6.136 -2.768 0.118 1.00 50.69 82 LEU A CA 1
ATOM 552 C C . LEU A 1 82 ? -7.423 -2.399 -0.646 1.00 50.69 82 LEU A C 1
ATOM 554 O O . LEU A 1 82 ? -8.454 -2.191 -0.017 1.00 50.69 82 LEU A O 1
ATOM 558 N N . ALA A 1 83 ? -7.398 -2.275 -1.977 1.00 50.34 83 ALA A N 1
ATOM 559 C CA . ALA A 1 83 ? -8.611 -2.049 -2.763 1.00 50.34 83 ALA A CA 1
ATOM 560 C C . ALA A 1 83 ? -9.437 -3.340 -2.873 1.00 50.34 83 ALA A C 1
ATOM 562 O O . ALA A 1 83 ? -10.636 -3.271 -3.135 1.00 50.34 83 ALA A O 1
ATOM 563 N N . VAL A 1 84 ? -8.809 -4.498 -2.622 1.00 54.81 84 VAL A N 1
ATOM 564 C CA . VAL A 1 84 ? -9.487 -5.765 -2.287 1.00 54.81 84 VAL A CA 1
ATOM 565 C C . VAL A 1 84 ? -9.904 -5.798 -0.810 1.00 54.81 84 VAL A C 1
ATOM 567 O O . VAL A 1 84 ? -10.809 -6.539 -0.426 1.00 54.81 84 VAL A O 1
ATOM 570 N N . GLY A 1 85 ? -9.253 -4.979 0.010 1.00 61.50 85 GLY A N 1
ATOM 571 C CA . GLY A 1 85 ? -9.511 -4.847 1.429 1.00 61.50 85 GLY A CA 1
ATOM 572 C C . GLY A 1 85 ? -10.866 -4.243 1.760 1.00 61.50 85 GLY A C 1
ATOM 573 O O . GLY A 1 85 ? -11.487 -3.501 0.992 1.00 61.50 85 GLY A O 1
ATOM 574 N N . THR A 1 86 ? -11.359 -4.572 2.949 1.00 76.38 86 THR A N 1
ATOM 575 C CA . THR A 1 86 ? -12.652 -4.061 3.398 1.00 76.38 86 THR A CA 1
ATOM 576 C C . THR A 1 86 ? -12.462 -2.629 3.883 1.00 76.38 86 THR A C 1
ATOM 578 O O . THR A 1 86 ? -11.659 -2.372 4.778 1.00 76.38 86 THR A O 1
ATOM 581 N N . ARG A 1 87 ? -13.219 -1.668 3.335 1.00 81.56 87 ARG A N 1
ATOM 582 C CA . ARG A 1 87 ? -13.158 -0.262 3.775 1.00 81.56 87 ARG A CA 1
ATOM 583 C C . ARG A 1 87 ? -13.280 -0.169 5.300 1.00 81.56 87 ARG A C 1
ATOM 585 O O . ARG A 1 87 ? -14.300 -0.558 5.851 1.00 81.56 87 ARG A O 1
ATOM 592 N N . GLY A 1 88 ? -12.280 0.420 5.955 1.00 82.62 88 GLY A N 1
ATOM 593 C CA . GLY A 1 88 ? -12.223 0.532 7.418 1.00 82.62 88 GLY A CA 1
ATOM 594 C C . GLY A 1 88 ? -11.406 -0.563 8.113 1.00 82.62 88 GLY A C 1
ATOM 595 O O . GLY A 1 88 ? -11.293 -0.525 9.335 1.00 82.62 88 GLY A O 1
ATOM 596 N N . GLY A 1 89 ? -10.830 -1.508 7.364 1.00 85.38 89 GLY A N 1
ATOM 597 C CA . GLY A 1 89 ? -9.781 -2.400 7.853 1.00 85.38 89 GLY A CA 1
ATOM 598 C C . GLY A 1 89 ? -8.494 -1.649 8.205 1.00 85.38 89 GLY A C 1
ATOM 599 O O . GLY A 1 89 ? -8.291 -0.496 7.811 1.00 85.38 89 GLY A O 1
ATOM 600 N N . ILE A 1 90 ? -7.627 -2.309 8.969 1.00 87.38 90 ILE A N 1
ATOM 601 C CA . ILE A 1 90 ? -6.321 -1.785 9.388 1.00 87.38 90 ILE A CA 1
ATOM 602 C C . ILE A 1 90 ? -5.207 -2.708 8.904 1.00 87.38 90 ILE A C 1
ATOM 604 O O . ILE A 1 90 ? -5.403 -3.913 8.793 1.00 87.38 90 ILE A O 1
ATOM 608 N N . ILE A 1 91 ? -4.016 -2.166 8.668 1.00 86.88 91 ILE A N 1
ATOM 609 C CA . ILE A 1 91 ? -2.824 -2.983 8.421 1.00 86.88 91 ILE A CA 1
ATOM 610 C C . ILE A 1 91 ? -2.127 -3.254 9.751 1.00 86.88 91 ILE A C 1
ATOM 612 O O . ILE A 1 91 ? -1.851 -2.323 10.511 1.00 86.88 91 ILE A O 1
ATOM 616 N N . ARG A 1 92 ? -1.835 -4.526 10.031 1.00 84.88 92 ARG A N 1
ATOM 617 C CA . ARG A 1 92 ? -1.111 -4.958 11.231 1.00 84.88 92 ARG A CA 1
ATOM 618 C C . ARG A 1 92 ? 0.038 -5.891 10.875 1.00 84.88 92 ARG A C 1
ATOM 620 O O . ARG A 1 92 ? 0.085 -6.461 9.789 1.00 84.88 92 ARG A O 1
ATOM 627 N N . ARG A 1 93 ? 0.961 -6.069 11.817 1.00 83.62 93 ARG A N 1
ATOM 628 C CA . ARG A 1 93 ? 1.957 -7.136 11.737 1.00 83.62 93 ARG A CA 1
ATOM 629 C C . ARG A 1 93 ? 1.322 -8.431 12.243 1.00 83.62 93 ARG A C 1
ATOM 631 O O . ARG A 1 93 ? 0.949 -8.491 13.411 1.00 83.62 93 ARG A O 1
ATOM 638 N N . GLY A 1 94 ? 1.175 -9.416 11.365 1.00 78.94 94 GLY A N 1
ATOM 639 C CA . GLY A 1 94 ? 0.814 -10.786 11.714 1.00 78.94 94 GLY A CA 1
ATOM 640 C C . GLY A 1 94 ? 2.018 -11.571 12.242 1.00 78.94 94 GLY A C 1
ATOM 641 O O . GLY A 1 94 ? 3.095 -11.019 12.481 1.00 78.94 94 GLY A O 1
ATOM 642 N N . ALA A 1 95 ? 1.852 -12.883 12.419 1.00 82.75 95 ALA A N 1
ATOM 643 C CA . ALA A 1 95 ? 2.876 -13.736 13.033 1.00 82.75 95 ALA A CA 1
ATOM 644 C C . ALA A 1 95 ? 4.209 -13.776 12.256 1.00 82.75 95 ALA A C 1
ATOM 646 O O . ALA A 1 95 ? 5.269 -13.928 12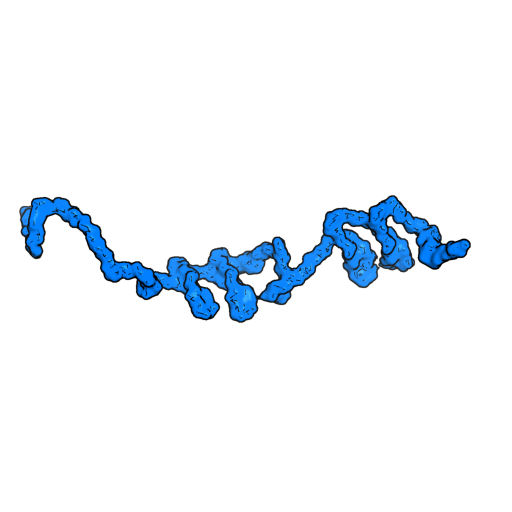.864 1.00 82.75 95 ALA A O 1
ATOM 647 N N . ALA A 1 96 ? 4.163 -13.631 10.930 1.00 79.81 96 ALA A N 1
ATOM 648 C CA . ALA A 1 96 ? 5.342 -13.646 10.061 1.00 79.81 96 ALA A CA 1
ATOM 649 C C . ALA A 1 96 ? 5.456 -12.374 9.209 1.00 79.81 96 ALA A C 1
ATOM 651 O O . ALA A 1 96 ? 6.544 -11.809 9.111 1.00 79.81 96 ALA A O 1
ATOM 652 N N . ASP A 1 97 ? 4.330 -11.888 8.682 1.00 72.38 97 ASP A N 1
ATOM 653 C CA . ASP A 1 97 ? 4.286 -10.817 7.686 1.00 72.38 97 ASP A CA 1
ATOM 654 C C . ASP A 1 97 ? 3.247 -9.742 8.028 1.00 72.38 97 ASP A C 1
ATOM 656 O O . ASP A 1 97 ? 2.491 -9.856 8.994 1.00 72.38 97 ASP A O 1
ATOM 660 N N . TRP A 1 98 ? 3.227 -8.666 7.244 1.00 78.94 98 TRP A N 1
ATOM 661 C CA . TRP A 1 98 ? 2.174 -7.654 7.312 1.00 78.94 98 TRP A CA 1
ATOM 662 C C . TRP A 1 98 ? 0.890 -8.178 6.667 1.00 78.94 98 TRP A C 1
ATOM 664 O O . TRP A 1 98 ? 0.925 -8.731 5.572 1.00 78.94 98 TRP A O 1
ATOM 674 N N . GLU A 1 99 ? -0.243 -7.969 7.327 1.00 79.69 99 GLU A N 1
ATOM 675 C CA . GLU A 1 99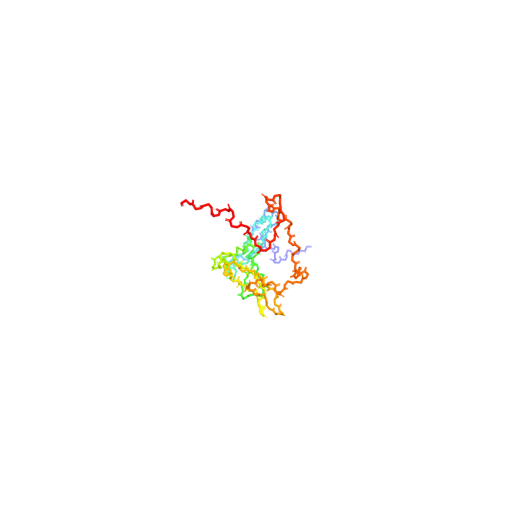 ? -1.553 -8.425 6.862 1.00 79.69 99 GLU A CA 1
ATOM 676 C C . GLU A 1 99 ? -2.630 -7.356 7.087 1.00 79.69 99 GLU A C 1
ATOM 678 O O . GLU A 1 99 ? -2.519 -6.501 7.976 1.00 79.69 99 GLU A O 1
ATOM 683 N N . GLU A 1 100 ? -3.695 -7.410 6.286 1.00 84.19 100 GLU A N 1
ATOM 684 C CA . GLU A 1 100 ? -4.915 -6.659 6.567 1.00 84.19 100 GLU A CA 1
ATOM 685 C C . GLU A 1 100 ? -5.718 -7.366 7.660 1.00 84.19 100 GLU A C 1
ATOM 687 O O . GLU A 1 100 ? -6.038 -8.551 7.574 1.00 84.19 100 GLU A O 1
ATOM 692 N N . TYR A 1 101 ? -6.098 -6.604 8.678 1.00 88.12 101 TYR A N 1
ATOM 693 C CA . TYR A 1 101 ? -7.061 -7.008 9.682 1.00 88.12 101 TYR A CA 1
ATOM 694 C C . TYR A 1 101 ? -8.384 -6.299 9.403 1.00 88.12 101 TYR A C 1
ATOM 696 O O . TYR A 1 101 ? -8.498 -5.077 9.551 1.00 88.12 101 TYR A O 1
ATOM 704 N N . ALA A 1 102 ? -9.371 -7.078 8.955 1.00 89.19 102 ALA A N 1
ATOM 705 C CA . ALA A 1 102 ? -10.670 -6.576 8.527 1.00 89.19 102 ALA A CA 1
ATOM 706 C C . ALA A 1 102 ? -11.355 -5.730 9.612 1.00 89.19 102 ALA A C 1
ATOM 708 O O . ALA A 1 102 ? -11.127 -5.902 10.816 1.00 89.19 102 ALA A O 1
ATOM 709 N N . LEU A 1 103 ? -12.229 -4.818 9.173 1.00 88.06 103 LEU A N 1
ATOM 710 C CA . LEU A 1 103 ? -13.040 -4.020 10.087 1.00 88.06 103 LEU A CA 1
ATOM 711 C C . LEU A 1 103 ? -13.885 -4.963 10.966 1.00 88.06 103 LEU A C 1
ATOM 713 O O . LEU A 1 103 ? -14.440 -5.953 10.486 1.00 88.06 103 LEU A O 1
ATOM 717 N N . GLY A 1 104 ? -13.937 -4.688 12.269 1.00 88.62 104 GLY A N 1
ATOM 718 C CA . GLY A 1 104 ? -14.737 -5.479 13.203 1.00 88.62 104 GLY A CA 1
ATOM 719 C C . GLY A 1 104 ? -16.244 -5.314 12.976 1.00 88.62 104 GLY A C 1
ATOM 720 O O . GLY A 1 104 ? -16.701 -4.682 12.030 1.00 88.62 104 GLY A O 1
ATOM 721 N N . VAL A 1 105 ? -17.066 -5.839 13.882 1.00 90.56 105 VAL A N 1
ATOM 722 C CA . VAL A 1 105 ? -18.498 -5.489 13.889 1.00 90.56 105 VAL A CA 1
ATOM 723 C C . VAL A 1 105 ? -18.720 -4.124 14.549 1.00 90.56 105 VAL A C 1
ATOM 725 O O . VAL A 1 105 ? -17.850 -3.615 15.260 1.00 90.56 105 VAL A O 1
ATOM 728 N N . ALA A 1 106 ? -19.901 -3.532 14.347 1.00 94.25 106 ALA A N 1
ATOM 729 C CA . ALA A 1 106 ? -20.283 -2.291 15.017 1.00 94.25 106 ALA A CA 1
ATOM 730 C C . ALA A 1 106 ? -20.104 -2.391 16.542 1.00 94.25 106 ALA A C 1
ATOM 732 O O . ALA A 1 106 ? -20.220 -3.472 17.125 1.00 94.25 106 ALA A O 1
ATOM 733 N N . THR A 1 107 ? -19.862 -1.245 17.186 1.00 94.31 107 THR A N 1
ATOM 734 C CA . THR A 1 107 ? -19.641 -1.091 18.639 1.00 94.31 107 THR A CA 1
ATOM 735 C C . THR A 1 107 ? -18.372 -1.749 19.192 1.00 94.31 107 THR A C 1
ATOM 737 O O . THR A 1 107 ? -18.224 -1.828 20.403 1.00 94.31 107 THR A O 1
ATOM 740 N N . ARG A 1 108 ? -17.442 -2.214 18.350 1.00 94.25 108 ARG A N 1
ATOM 741 C CA . ARG A 1 108 ? -16.180 -2.816 18.808 1.00 94.25 108 ARG A CA 1
ATOM 742 C C . ARG A 1 108 ? -15.040 -1.804 18.842 1.00 94.25 108 ARG A C 1
ATOM 744 O O . ARG A 1 108 ? -14.991 -0.887 18.027 1.00 94.25 108 ARG A O 1
ATOM 751 N N . VAL A 1 109 ? -14.093 -2.032 19.748 1.00 94.06 109 VAL A N 1
ATOM 752 C CA . VAL A 1 109 ? -12.805 -1.331 19.809 1.00 94.06 109 VAL A CA 1
ATOM 753 C C . VAL A 1 109 ? -11.658 -2.308 19.576 1.00 94.06 109 VAL A C 1
ATOM 755 O O . VAL A 1 109 ? -11.803 -3.510 19.817 1.00 94.06 109 VAL A O 1
ATOM 758 N N . LEU A 1 110 ? -10.519 -1.800 19.105 1.00 94.38 110 LEU A N 1
ATOM 759 C CA . LEU A 1 110 ? -9.311 -2.601 18.961 1.00 94.38 110 LEU A CA 1
ATOM 760 C C . LEU A 1 110 ? -8.634 -2.719 20.327 1.00 94.38 110 LEU A C 1
ATOM 762 O O . LEU A 1 110 ? -8.267 -1.712 20.931 1.00 94.38 110 LEU A O 1
ATOM 766 N N . LYS A 1 111 ? -8.470 -3.946 20.811 1.00 92.56 111 LYS A N 1
ATOM 767 C CA . LYS A 1 111 ? -7.845 -4.246 22.099 1.00 92.56 111 LYS A CA 1
ATOM 768 C C . LYS A 1 111 ? -6.458 -4.820 21.862 1.00 92.56 111 LYS A C 1
ATOM 770 O O . LYS A 1 111 ? -6.291 -5.698 21.017 1.00 92.56 111 LYS A O 1
ATOM 775 N N . ALA A 1 112 ? -5.477 -4.342 22.621 1.00 90.00 112 ALA A N 1
ATOM 776 C CA . ALA A 1 112 ? -4.155 -4.950 22.661 1.00 90.00 112 ALA A CA 1
ATOM 777 C C . ALA A 1 112 ? -4.212 -6.230 23.509 1.00 90.00 112 ALA A C 1
ATOM 779 O O . ALA A 1 112 ? -4.540 -6.171 24.693 1.00 90.00 112 ALA A O 1
ATOM 780 N N . GLY A 1 113 ? -3.933 -7.382 22.898 1.00 82.62 113 GLY A N 1
ATOM 781 C CA . GLY A 1 113 ? -3.691 -8.636 23.610 1.00 82.62 113 GLY A CA 1
ATOM 782 C C . GLY A 1 113 ? -2.204 -8.844 23.910 1.00 82.62 113 GLY A C 1
ATOM 783 O O . GLY A 1 113 ? -1.361 -8.019 23.565 1.00 82.62 113 GLY A O 1
ATOM 784 N N . ALA A 1 114 ? -1.867 -9.980 24.527 1.00 82.94 114 ALA A N 1
ATOM 785 C CA . ALA A 1 114 ? -0.476 -10.348 24.823 1.00 82.94 114 ALA A CA 1
ATOM 786 C C . ALA A 1 114 ? 0.338 -10.760 23.579 1.00 82.94 114 ALA A C 1
ATOM 788 O O . ALA A 1 114 ? 1.562 -10.856 23.643 1.00 82.94 114 ALA A O 1
ATOM 789 N N . THR A 1 115 ? -0.331 -11.028 22.458 1.00 87.38 115 THR A N 1
ATOM 790 C CA . THR A 1 115 ? 0.302 -11.485 21.211 1.00 87.38 115 THR A CA 1
ATOM 791 C C . THR A 1 115 ? -0.248 -10.704 20.031 1.00 87.38 115 THR A C 1
ATOM 793 O O . THR A 1 115 ? 0.507 -10.057 19.316 1.00 87.38 115 THR A O 1
ATOM 796 N N . ASP A 1 116 ? -1.572 -10.698 19.894 1.00 89.69 116 ASP A N 1
ATOM 797 C CA . ASP A 1 116 ? -2.274 -10.060 18.791 1.00 89.69 116 ASP A CA 1
ATOM 798 C C . ASP A 1 116 ? -3.263 -9.003 19.278 1.00 89.69 116 ASP A C 1
ATOM 800 O O . ASP A 1 116 ? -3.838 -9.103 20.366 1.00 89.69 116 ASP A O 1
ATOM 804 N N . VAL A 1 117 ? -3.487 -7.994 18.436 1.00 92.94 117 VAL A N 1
ATOM 805 C CA . VAL A 1 117 ? -4.630 -7.087 18.581 1.00 92.94 117 VAL A CA 1
ATOM 806 C C . VAL A 1 117 ? -5.910 -7.775 18.112 1.00 92.94 117 VAL A C 1
ATOM 808 O O . VAL A 1 117 ? -5.894 -8.500 17.118 1.00 92.94 117 VAL A O 1
ATOM 811 N N . ALA A 1 118 ? -7.022 -7.532 18.804 1.00 92.75 118 ALA A N 1
ATOM 812 C CA . ALA A 1 118 ? -8.316 -8.112 18.456 1.00 92.75 118 ALA A CA 1
ATOM 813 C C . ALA A 1 118 ? -9.468 -7.123 18.653 1.00 92.75 118 ALA A C 1
ATOM 815 O O . ALA A 1 118 ? -9.444 -6.290 19.561 1.00 92.75 118 ALA A O 1
ATOM 816 N N . TRP A 1 119 ? -10.507 -7.229 17.822 1.00 94.81 119 TRP A N 1
ATOM 817 C CA . TRP A 1 119 ? -11.744 -6.469 18.012 1.00 94.81 119 TRP A CA 1
ATOM 818 C C . TRP A 1 119 ? -12.565 -7.035 19.178 1.00 94.81 119 TRP A C 1
ATOM 820 O O . TRP A 1 119 ? -12.887 -8.222 19.202 1.00 94.81 119 TRP A O 1
ATOM 830 N N . GLY A 1 120 ? -12.966 -6.184 20.124 1.00 94.19 120 GLY A N 1
ATOM 831 C CA . GLY A 1 120 ? -13.727 -6.591 21.309 1.00 94.19 120 GLY A CA 1
ATOM 832 C C . GLY A 1 120 ? -14.647 -5.498 21.855 1.00 94.19 120 GLY A C 1
ATOM 833 O O . GLY A 1 120 ? -14.656 -4.377 21.353 1.00 94.19 120 GLY A O 1
ATOM 834 N N . GLN A 1 121 ? -15.461 -5.848 22.856 1.00 95.19 121 GLN A N 1
ATOM 835 C CA . GLN A 1 121 ? -16.142 -4.861 23.710 1.00 95.19 121 GLN A CA 1
ATOM 836 C C . GLN A 1 121 ? -15.208 -4.434 24.848 1.00 95.19 121 GLN A C 1
ATOM 838 O O . GLN A 1 121 ? -14.267 -5.163 25.178 1.00 95.19 121 GLN A O 1
ATOM 843 N N . VAL A 1 122 ? -15.479 -3.267 25.431 1.00 93.62 122 VAL A N 1
ATOM 844 C CA . VAL A 1 122 ? -14.881 -2.841 26.702 1.00 93.62 122 VAL A CA 1
ATOM 845 C C . VAL A 1 122 ? -15.906 -3.083 27.797 1.00 93.62 122 VAL A C 1
ATOM 847 O O . VAL A 1 122 ? -16.916 -2.382 27.857 1.00 93.62 122 VAL A O 1
ATOM 850 N N . ASP A 1 123 ? -15.650 -4.067 28.652 1.00 91.56 123 ASP A N 1
ATOM 851 C CA . ASP A 1 123 ? -16.504 -4.320 29.809 1.00 91.56 123 ASP A CA 1
ATOM 852 C C . ASP A 1 123 ? -16.124 -3.382 30.960 1.00 91.56 123 ASP A C 1
ATOM 854 O O . ASP A 1 123 ? -14.954 -3.052 31.157 1.00 91.56 123 ASP A O 1
ATOM 858 N N . TYR A 1 124 ? -17.105 -2.978 31.772 1.00 89.06 124 TYR A N 1
ATOM 859 C CA . TYR A 1 124 ? -16.860 -2.084 32.913 1.00 89.06 124 TYR A CA 1
ATOM 860 C C . TYR A 1 124 ? -15.826 -2.658 33.896 1.00 89.06 124 TYR A C 1
ATOM 862 O O . TYR A 1 124 ? -15.054 -1.913 34.490 1.00 89.06 124 TYR A O 1
ATOM 870 N N . ALA A 1 125 ? -15.773 -3.988 34.027 1.00 89.81 125 ALA A N 1
ATOM 871 C CA . ALA A 1 125 ? -14.815 -4.693 34.877 1.00 89.81 125 ALA A CA 1
ATOM 872 C C . ALA A 1 125 ? -13.355 -4.600 34.386 1.00 89.81 125 ALA A C 1
ATOM 874 O O . ALA A 1 125 ? -12.439 -4.861 35.161 1.00 89.81 125 ALA A O 1
ATOM 875 N N . GLU A 1 126 ? -13.126 -4.241 33.120 1.00 91.44 126 GLU A N 1
ATOM 876 C CA . GLU A 1 126 ? -11.781 -4.076 32.551 1.00 91.44 126 GLU A CA 1
ATOM 877 C C . GLU A 1 126 ? -11.183 -2.699 32.844 1.00 91.44 126 GLU A C 1
ATOM 879 O O . GLU A 1 126 ? -9.980 -2.486 32.695 1.00 91.44 126 GLU A O 1
ATOM 884 N N . LEU A 1 127 ? -12.027 -1.746 33.231 1.00 90.25 127 LEU A N 1
ATOM 885 C CA . LEU A 1 127 ? -11.618 -0.382 33.486 1.00 90.25 127 LEU A CA 1
ATOM 886 C C . LEU A 1 127 ? -11.050 -0.268 34.905 1.00 90.25 127 LEU A C 1
ATOM 888 O O . LEU A 1 127 ? -11.663 -0.668 35.892 1.00 90.25 127 LEU A O 1
ATOM 892 N N . THR A 1 128 ? -9.868 0.326 35.022 1.00 91.62 128 THR A N 1
ATOM 893 C CA . THR A 1 128 ? -9.264 0.657 36.316 1.00 91.62 128 THR A CA 1
ATOM 894 C C . THR A 1 128 ? -9.622 2.079 36.727 1.00 91.62 128 THR A C 1
ATOM 896 O O . THR A 1 128 ? -9.691 2.968 35.882 1.00 91.62 128 THR A O 1
ATOM 899 N N . GLY A 1 129 ? -9.780 2.324 38.030 1.00 88.94 129 GLY A N 1
ATOM 900 C CA . GLY A 1 129 ? -10.047 3.670 38.550 1.00 88.94 129 GLY A CA 1
ATOM 901 C C . GLY A 1 129 ? -11.490 4.141 38.363 1.00 88.94 129 GLY A C 1
ATOM 902 O O . GLY A 1 129 ? -11.765 5.330 38.507 1.00 88.94 129 GLY A O 1
ATOM 903 N N . VAL A 1 130 ? -12.414 3.226 38.061 1.00 87.50 130 VAL A N 1
ATOM 904 C CA . VAL A 1 130 ? -13.835 3.566 37.984 1.00 87.50 130 VAL A CA 1
ATOM 905 C C . VAL A 1 130 ? -14.449 3.569 39.382 1.00 87.50 130 VAL A C 1
ATOM 907 O O . VAL A 1 130 ? -14.240 2.613 40.135 1.00 87.50 130 VAL A O 1
ATOM 910 N N . PRO A 1 131 ? -15.213 4.610 39.756 1.00 85.50 131 PRO A N 1
ATOM 911 C CA . PRO A 1 131 ? -15.936 4.619 41.019 1.00 85.50 131 PRO A CA 1
ATOM 912 C C . PRO A 1 131 ? -16.894 3.423 41.123 1.00 85.50 131 PRO A C 1
ATOM 914 O O . PRO A 1 131 ? -17.686 3.164 40.216 1.00 85.50 131 PRO A O 1
ATOM 917 N N . GLY A 1 132 ? -16.831 2.696 42.243 1.00 80.00 132 GLY A N 1
ATOM 918 C CA . GLY A 1 132 ? -17.788 1.624 42.557 1.00 80.00 132 GLY A CA 1
ATOM 919 C C . GLY A 1 132 ? -19.167 2.159 42.953 1.00 80.00 132 GLY A C 1
ATOM 920 O O . GLY A 1 132 ? -20.166 1.450 42.861 1.00 80.00 132 GLY A O 1
ATOM 921 N N . THR A 1 133 ? -19.226 3.426 43.358 1.00 80.06 133 THR A N 1
ATOM 922 C CA . THR A 1 133 ? -20.452 4.172 43.613 1.00 80.06 133 THR A CA 1
ATOM 923 C C . THR A 1 133 ? -20.323 5.557 42.995 1.00 80.06 133 THR A C 1
ATOM 925 O O . THR A 1 133 ? -19.300 6.229 43.125 1.00 80.06 133 THR A O 1
ATOM 928 N N . PHE A 1 134 ? -21.375 5.991 42.311 1.00 80.00 134 PHE A N 1
ATOM 929 C CA . PHE A 1 134 ? -21.533 7.389 41.944 1.00 80.00 134 PHE A CA 1
ATOM 930 C C . PHE A 1 134 ? -22.304 8.053 43.075 1.00 80.00 134 PHE A C 1
ATOM 932 O O . PHE A 1 134 ? -23.380 7.575 43.435 1.00 80.00 134 PHE A O 1
ATOM 939 N N . THR A 1 135 ? -21.768 9.128 43.656 1.00 80.31 135 THR A N 1
ATOM 940 C CA . THR A 1 135 ? -22.541 9.950 44.592 1.00 80.31 135 THR A CA 1
ATOM 941 C C . THR A 1 135 ? -23.801 10.415 43.861 1.00 80.31 135 THR A C 1
ATOM 943 O O . THR A 1 135 ? -23.661 11.088 42.835 1.00 80.31 135 THR A O 1
ATOM 946 N N . PRO A 1 136 ? -25.014 10.048 44.318 1.00 78.00 136 PRO A N 1
ATOM 947 C CA . PRO A 1 136 ? -26.232 10.484 43.657 1.00 78.00 136 PRO A CA 1
ATOM 948 C C . PRO A 1 136 ? -26.253 12.008 43.599 1.00 78.00 136 PRO A C 1
ATOM 950 O O . PRO A 1 136 ? -26.000 12.677 44.605 1.00 78.00 136 PRO A O 1
ATOM 953 N N . ALA A 1 137 ? -26.546 12.568 42.427 1.00 79.75 137 ALA A N 1
ATOM 954 C CA . ALA A 1 137 ? -26.881 13.980 42.359 1.00 79.75 137 ALA A CA 1
ATOM 955 C C . ALA A 1 137 ? -28.119 14.210 43.233 1.00 79.75 137 ALA A C 1
ATOM 957 O O . ALA A 1 137 ? -29.055 13.407 43.200 1.00 79.75 137 ALA A O 1
ATOM 958 N N . ALA A 1 138 ? -28.131 15.292 44.014 1.00 69.19 138 ALA A N 1
ATOM 959 C CA . ALA A 1 138 ? -29.331 15.691 44.730 1.00 69.19 138 ALA A CA 1
ATOM 960 C C . ALA A 1 138 ? -30.436 15.958 43.698 1.00 69.19 138 ALA A C 1
ATOM 962 O O . ALA A 1 138 ? -30.425 16.975 43.007 1.00 69.19 138 ALA A O 1
ATOM 963 N N . HIS A 1 139 ? -31.376 15.026 43.566 1.00 62.31 139 HIS A N 1
ATOM 964 C CA . HIS A 1 139 ? -32.616 15.285 42.860 1.00 62.31 139 HIS A CA 1
ATOM 965 C C . HIS A 1 139 ? -33.510 16.041 43.836 1.00 62.31 139 HIS A C 1
ATOM 967 O O . HIS A 1 139 ? -33.981 15.477 44.824 1.00 62.31 139 HIS A O 1
ATOM 973 N N . VAL A 1 140 ? -33.705 17.336 43.592 1.00 68.75 140 VAL A N 1
ATOM 974 C CA . VAL A 1 140 ? -34.734 18.096 44.300 1.00 68.75 140 VAL A CA 1
ATOM 975 C C . VAL A 1 140 ? -36.071 17.525 43.838 1.00 68.75 140 VAL A C 1
ATOM 977 O O . VAL A 1 140 ? -36.551 17.866 42.760 1.00 68.75 140 VAL A O 1
ATOM 980 N N . LEU A 1 141 ? -36.672 16.637 44.636 1.00 63.88 141 LEU A N 1
ATOM 981 C CA . LEU A 1 141 ? -38.106 16.406 44.516 1.00 63.88 141 LEU A CA 1
ATOM 982 C C . LEU A 1 141 ? -38.753 17.756 44.813 1.00 63.88 141 LEU A C 1
ATOM 984 O O . LEU A 1 141 ? -38.546 18.322 45.886 1.00 63.88 141 LEU A O 1
ATOM 988 N N . ALA A 1 142 ? -39.459 18.311 43.832 1.00 59.94 142 ALA A N 1
ATOM 989 C CA . ALA A 1 142 ? -40.129 19.601 43.929 1.00 59.94 142 ALA A CA 1
ATOM 990 C C . ALA A 1 142 ? -41.354 19.532 44.858 1.00 59.94 142 ALA A C 1
ATOM 992 O O . ALA A 1 142 ? -42.464 19.881 44.470 1.00 59.94 142 ALA A O 1
ATOM 993 N N . THR A 1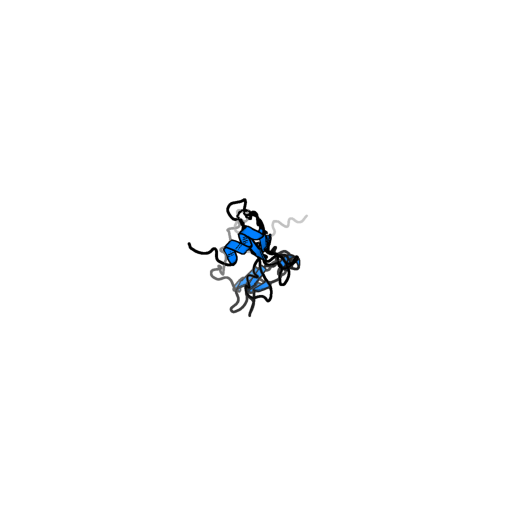 143 ? -41.171 19.066 46.088 1.00 58.88 143 THR A N 1
ATOM 994 C CA . THR A 1 143 ? -42.200 19.038 47.119 1.00 58.88 143 THR A CA 1
ATOM 995 C C . THR A 1 143 ? -41.565 19.454 48.434 1.00 58.88 143 THR A C 1
ATOM 997 O O . THR A 1 143 ? -40.748 18.758 49.027 1.00 58.88 143 THR A O 1
ATOM 1000 N N . THR A 1 144 ? -41.923 20.652 48.874 1.00 52.38 144 THR A N 1
ATOM 1001 C CA . THR A 1 144 ? -41.460 21.299 50.100 1.00 52.38 144 THR A CA 1
ATOM 1002 C C . THR A 1 144 ? -42.115 20.679 51.344 1.00 52.38 144 THR A C 1
ATOM 1004 O O . THR A 1 144 ? -42.886 21.346 52.031 1.00 52.38 144 THR A O 1
ATOM 1007 N N . GLY A 1 145 ? -41.845 19.404 51.638 1.00 59.34 145 GLY A N 1
ATOM 1008 C CA . GLY A 1 145 ? -42.367 18.719 52.826 1.00 59.34 145 GLY A CA 1
ATOM 1009 C C . GLY A 1 145 ? -41.686 17.368 53.093 1.00 59.34 145 GLY A C 1
ATOM 1010 O O . GLY A 1 145 ? -41.159 16.769 52.158 1.00 59.34 145 GLY A O 1
ATOM 1011 N N . PRO A 1 146 ? -41.643 16.890 54.353 1.00 48.91 146 PRO A N 1
ATOM 1012 C CA . PRO A 1 146 ? -40.976 15.637 54.701 1.00 48.91 146 PRO A CA 1
ATOM 1013 C C . PRO A 1 146 ? -41.689 14.441 54.055 1.00 48.91 146 PRO A C 1
ATOM 1015 O O . PRO A 1 146 ? -42.876 14.225 54.288 1.00 48.91 146 PRO A O 1
ATOM 1018 N N . HIS A 1 147 ? -40.955 13.646 53.276 1.00 51.00 147 HIS A N 1
ATOM 1019 C CA . HIS A 1 147 ? -41.419 12.345 52.801 1.00 51.00 147 HIS A CA 1
ATOM 1020 C C . HIS A 1 147 ? -41.200 11.318 53.915 1.00 51.00 147 HIS A C 1
ATOM 1022 O O . HIS A 1 147 ? -40.116 10.758 54.055 1.00 51.00 147 HIS A O 1
ATOM 1028 N N . THR A 1 148 ? -42.208 11.114 54.756 1.00 50.97 148 THR A N 1
ATOM 1029 C CA . THR A 1 148 ? -42.336 9.853 55.493 1.00 50.97 148 THR A CA 1
ATOM 1030 C C . THR A 1 148 ? -42.596 8.745 54.471 1.00 50.97 148 THR A C 1
ATOM 1032 O O . THR A 1 148 ? -43.282 9.011 53.489 1.00 50.97 148 THR A O 1
ATOM 1035 N N . ASP A 1 149 ? -42.081 7.527 54.668 1.00 53.88 149 ASP A N 1
ATOM 1036 C CA . ASP A 1 149 ? -42.238 6.364 53.757 1.00 53.88 149 ASP A CA 1
ATOM 1037 C C . ASP A 1 149 ? -43.699 5.919 53.498 1.00 53.88 149 ASP A C 1
ATOM 1039 O O . ASP A 1 149 ? -43.961 4.891 52.879 1.00 53.88 149 ASP A O 1
ATOM 1043 N N . GLU A 1 150 ? -44.669 6.721 53.913 1.00 52.72 150 GLU A N 1
ATOM 1044 C CA . GLU A 1 150 ? -46.009 6.737 53.364 1.00 52.72 150 GLU A CA 1
ATOM 1045 C C . GLU A 1 150 ? -46.152 8.037 52.580 1.00 52.72 150 GLU A C 1
ATOM 1047 O O . GLU A 1 150 ? -46.259 9.116 53.169 1.00 52.72 150 GLU A O 1
ATOM 1052 N N . LEU A 1 151 ? -46.156 7.956 51.245 1.00 54.00 151 LEU A N 1
ATOM 1053 C CA . LEU A 1 151 ? -46.762 9.030 50.468 1.00 54.00 151 LEU A CA 1
ATOM 1054 C C . LEU A 1 151 ? -48.200 9.149 50.986 1.00 54.00 151 LEU A C 1
ATOM 1056 O O . LEU A 1 151 ? -48.950 8.176 50.852 1.00 54.00 151 LEU A O 1
ATOM 1060 N N . PRO A 1 152 ? -48.611 10.274 51.603 1.00 54.47 152 PRO A N 1
ATOM 1061 C CA . PRO A 1 152 ? -50.006 10.427 51.956 1.00 54.47 152 PRO A CA 1
ATOM 1062 C C . PRO A 1 152 ? -50.802 10.299 50.655 1.00 54.47 152 PRO A C 1
ATOM 1064 O O . PRO A 1 152 ? -50.545 11.018 49.690 1.00 54.47 152 PRO A O 1
ATOM 1067 N N . LEU A 1 153 ? -51.763 9.371 50.624 1.00 56.69 153 LEU A N 1
ATOM 1068 C CA . LEU A 1 153 ? -52.682 9.103 49.506 1.00 56.69 153 LEU A CA 1
ATOM 1069 C C . LEU A 1 153 ? -53.586 10.307 49.156 1.00 56.69 153 LEU A C 1
ATOM 1071 O O . LEU A 1 153 ? -54.620 10.148 48.518 1.00 56.69 153 LEU A O 1
ATOM 1075 N N . THR A 1 154 ? -53.224 11.526 49.552 1.00 54.91 154 THR A N 1
ATOM 1076 C CA . THR A 1 154 ? -53.985 12.753 49.305 1.00 54.91 154 THR A CA 1
ATOM 1077 C C . THR A 1 154 ? -54.014 13.167 47.832 1.00 54.91 154 THR A C 1
ATOM 1079 O O . THR A 1 154 ? -54.760 14.078 47.497 1.00 54.91 154 THR A O 1
ATOM 1082 N N . ASP A 1 155 ? -53.248 12.503 46.960 1.00 55.97 155 ASP A N 1
ATOM 1083 C CA . ASP A 1 155 ? -53.363 12.635 45.497 1.00 55.97 155 ASP A CA 1
ATOM 1084 C C . ASP A 1 155 ? -54.367 11.638 44.876 1.00 55.97 155 ASP A C 1
ATOM 1086 O O . ASP A 1 155 ? -54.780 11.788 43.732 1.00 55.97 155 ASP A O 1
ATOM 1090 N N . LEU A 1 156 ? -54.870 10.647 45.625 1.00 54.53 156 LEU A N 1
ATOM 1091 C CA . LEU A 1 156 ? -56.006 9.851 45.158 1.00 54.53 156 LEU A CA 1
ATOM 1092 C C . LEU A 1 156 ? -57.311 10.533 45.580 1.00 54.53 156 LEU A C 1
ATOM 1094 O O . LEU A 1 156 ? -58.071 10.028 46.408 1.00 54.53 156 LEU A O 1
ATOM 1098 N N . ALA A 1 157 ? -57.566 11.716 45.019 1.00 49.94 157 ALA A N 1
ATOM 1099 C CA . ALA A 1 157 ? -58.909 12.269 45.026 1.00 49.94 157 ALA A CA 1
ATOM 1100 C C . ALA A 1 157 ? -59.805 11.292 44.258 1.00 49.94 157 ALA A C 1
ATOM 1102 O O . ALA A 1 157 ? -59.650 11.103 43.053 1.00 49.94 157 ALA A O 1
ATOM 1103 N N . ALA A 1 158 ? -60.713 10.641 44.983 1.00 51.53 158 ALA A N 1
ATOM 1104 C CA . ALA A 1 158 ? -61.813 9.904 44.394 1.00 51.53 158 ALA A CA 1
ATOM 1105 C C . ALA A 1 158 ? -62.572 10.834 43.431 1.00 51.53 158 ALA A C 1
ATOM 1107 O O . ALA A 1 158 ? -63.232 11.782 43.864 1.00 51.53 158 ALA A O 1
ATOM 1108 N N . GLY A 1 159 ? -62.436 10.548 42.140 1.00 44.06 159 GLY A N 1
ATOM 1109 C CA . GLY A 1 159 ? -63.222 11.073 41.032 1.00 44.06 159 GLY A CA 1
ATOM 1110 C C . GLY A 1 159 ? -63.466 9.943 40.054 1.00 44.06 159 GLY A C 1
ATOM 1111 O O . GLY A 1 159 ? -62.458 9.373 39.583 1.00 44.06 159 GLY A O 1
#

Sequence (159 aa):
MGGADDIDSALDARALALVNQGDIVYRALAANTLAALAPGVAGQALLTGGAGANPSWGAPAPAAHVLATTGPHTNTLPLTDLAVGTRGGIIRRGAADWEEYALGVATRVLKAGATDVAWGQVDYAELTGVPGTFTPAAHVLATTGPHTDELPLTDLAAG

Radius of gyration: 40.03 Å; chains: 1; bounding box: 117×35×96 Å